Protein AF-A0A2A5M8L6-F1 (afdb_monomer)

Foldseek 3Di:
DQPLLVPLVVQFCPDVVLVVVCVPDPVNCWDDDPDRRPTNVNVVSVVVSVVSVVCCVPVVVVVD

Mean predicted aligned error: 5.35 Å

Sequence (64 aa):
ACFAAVSALFVLPTYPTLLGAVQMDDTGTTRIGKFIFNHSFFIPGVLAIAIAVALGFVLAPMLI

Secondary structure (DSSP, 8-state):
--HHHH--TTSSTT-HHHHHHHHT-TTS-S-B-SSTT-BTTHHHHHHHHHHHHHHHHHHHHHH-

Radius of gyration: 14.6 Å; Cα contacts (8 Å, |Δi|>4): 46; chains: 1; bounding box: 35×19×38 Å

Structure (mmCIF, N/CA/C/O backbone):
data_AF-A0A2A5M8L6-F1
#
_entry.id   AF-A0A2A5M8L6-F1
#
loop_
_atom_site.group_PDB
_atom_site.id
_atom_site.type_symbol
_atom_site.label_atom_id
_atom_site.label_alt_id
_atom_site.label_comp_id
_atom_site.label_asym_id
_atom_site.label_entity_id
_atom_site.label_seq_id
_atom_site.pdbx_PDB_ins_code
_atom_site.Cartn_x
_atom_site.Cartn_y
_atom_site.Cartn_z
_atom_site.occupancy
_atom_site.B_iso_or_equiv
_atom_site.auth_seq_id
_atom_site.auth_comp_id
_atom_site.auth_asym_id
_atom_site.auth_atom_id
_atom_site.pdbx_PDB_model_num
ATOM 1 N N . ALA A 1 1 ? 17.149 0.148 -8.603 1.00 57.34 1 ALA A N 1
ATOM 2 C CA . ALA A 1 1 ? 16.470 0.086 -7.289 1.00 57.34 1 ALA A CA 1
ATOM 3 C C . ALA A 1 1 ? 15.225 0.969 -7.342 1.00 57.34 1 ALA A C 1
ATOM 5 O O . ALA A 1 1 ? 15.304 2.025 -7.954 1.00 57.34 1 ALA A O 1
ATOM 6 N N . CYS A 1 2 ? 14.092 0.548 -6.768 1.00 67.19 2 CYS A N 1
ATOM 7 C CA . CYS A 1 2 ? 12.837 1.311 -6.804 1.00 67.19 2 CYS A CA 1
ATOM 8 C C . CYS A 1 2 ? 12.496 1.818 -5.397 1.00 67.19 2 CYS A C 1
ATOM 10 O O . CYS A 1 2 ? 12.199 1.017 -4.514 1.00 67.19 2 CYS A O 1
ATOM 12 N N . PHE A 1 3 ? 12.547 3.135 -5.186 1.00 73.69 3 PHE A N 1
ATOM 13 C CA . PHE A 1 3 ? 12.258 3.750 -3.885 1.00 73.69 3 PHE A CA 1
ATOM 14 C C . PHE A 1 3 ? 10.824 3.452 -3.418 1.00 73.69 3 PHE A C 1
ATOM 16 O O . PHE A 1 3 ? 10.623 3.068 -2.270 1.00 73.69 3 PHE A O 1
ATOM 23 N N . ALA A 1 4 ? 9.852 3.487 -4.338 1.00 70.69 4 ALA A N 1
ATOM 24 C CA . ALA A 1 4 ? 8.449 3.192 -4.042 1.00 70.69 4 ALA A CA 1
ATOM 25 C C . ALA A 1 4 ? 8.226 1.790 -3.439 1.00 70.69 4 ALA A C 1
ATOM 27 O O . ALA A 1 4 ? 7.307 1.613 -2.647 1.00 70.69 4 ALA A O 1
ATOM 28 N N . ALA A 1 5 ? 9.081 0.808 -3.754 1.00 70.31 5 ALA A N 1
ATOM 29 C CA . ALA A 1 5 ? 8.992 -0.539 -3.188 1.00 70.31 5 ALA A CA 1
ATOM 30 C C . ALA A 1 5 ? 9.414 -0.615 -1.708 1.00 70.31 5 ALA A C 1
ATOM 32 O O . ALA A 1 5 ? 9.021 -1.542 -1.007 1.00 70.31 5 ALA A O 1
ATOM 33 N N . VAL A 1 6 ? 10.216 0.342 -1.228 1.00 74.88 6 VAL A N 1
ATOM 34 C CA . VAL A 1 6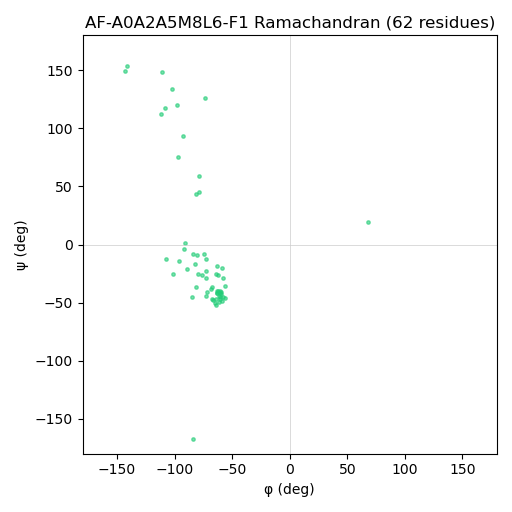 ? 10.772 0.352 0.139 1.00 74.88 6 VAL A CA 1
ATOM 35 C C . VAL A 1 6 ? 9.995 1.306 1.055 1.00 74.88 6 VAL A C 1
ATOM 37 O O . VAL A 1 6 ? 9.932 1.101 2.265 1.00 74.88 6 VAL A O 1
ATOM 40 N N . SER A 1 7 ? 9.341 2.324 0.493 1.00 75.25 7 SER A N 1
ATOM 41 C CA . SER A 1 7 ? 8.597 3.360 1.224 1.00 75.25 7 SER A CA 1
ATOM 42 C C . SER A 1 7 ? 7.182 2.931 1.640 1.00 75.25 7 SER A C 1
ATOM 44 O O . SER A 1 7 ? 6.230 3.699 1.507 1.00 75.25 7 SER A O 1
ATOM 46 N N . ALA A 1 8 ? 7.010 1.710 2.147 1.00 78.81 8 ALA A N 1
ATOM 47 C CA . ALA A 1 8 ? 5.708 1.167 2.540 1.00 78.81 8 ALA A CA 1
ATOM 48 C C . ALA A 1 8 ? 5.243 1.703 3.915 1.00 78.81 8 ALA A C 1
ATOM 50 O O . ALA A 1 8 ? 5.001 0.954 4.860 1.00 78.81 8 ALA A O 1
ATOM 51 N N . LEU A 1 9 ? 5.107 3.031 4.026 1.00 82.75 9 LEU A N 1
ATOM 52 C CA . LEU A 1 9 ? 4.735 3.747 5.258 1.00 82.75 9 LEU A CA 1
ATOM 53 C C . LEU A 1 9 ? 3.329 3.371 5.759 1.00 82.75 9 LEU A C 1
ATOM 55 O O . LEU A 1 9 ? 3.000 3.578 6.919 1.00 82.75 9 LEU A O 1
ATOM 59 N N . PHE A 1 10 ? 2.500 2.787 4.894 1.00 85.44 10 PHE A N 1
ATOM 60 C CA . PHE A 1 10 ? 1.165 2.320 5.248 1.00 85.44 10 PHE A CA 1
ATOM 61 C C . PHE A 1 10 ? 1.140 0.956 5.941 1.00 85.44 10 PHE A C 1
ATOM 63 O O . PHE A 1 10 ? 0.077 0.548 6.389 1.00 85.44 10 PHE A O 1
ATOM 70 N N . VAL A 1 11 ? 2.256 0.225 6.018 1.00 85.69 11 VAL A N 1
ATOM 71 C CA . 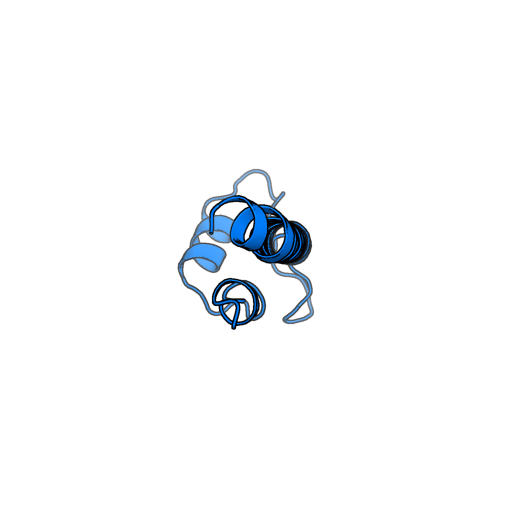VAL A 1 11 ? 2.269 -1.158 6.530 1.00 85.69 11 VAL A CA 1
ATOM 72 C C . VAL A 1 11 ? 2.052 -1.216 8.039 1.00 85.69 11 VAL A C 1
ATOM 74 O O . VAL A 1 11 ? 1.312 -2.075 8.515 1.00 85.69 11 VAL A O 1
ATOM 77 N N . LEU A 1 12 ? 2.673 -0.300 8.784 1.00 88.81 12 LEU A N 1
ATOM 78 C CA . LEU A 1 12 ? 2.451 -0.152 10.218 1.00 88.81 12 LEU A CA 1
ATOM 79 C C . LEU A 1 12 ? 1.539 1.056 10.467 1.00 88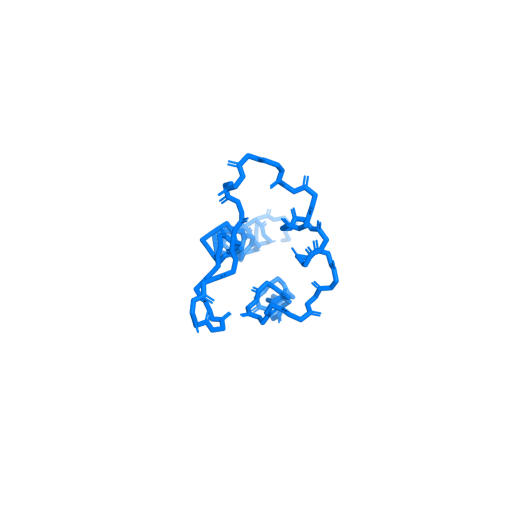.81 12 LEU A C 1
ATOM 81 O O . LEU A 1 12 ? 1.809 2.136 9.936 1.00 88.81 12 LEU A O 1
ATOM 85 N N . PRO A 1 13 ? 0.504 0.932 11.314 1.00 82.56 13 PRO A N 1
ATOM 86 C CA . PRO A 1 13 ? -0.415 2.015 11.643 1.00 82.56 13 PRO A CA 1
ATOM 87 C C . PRO A 1 13 ? 0.212 2.976 12.669 1.00 82.56 13 PRO A C 1
ATOM 89 O O . PRO A 1 13 ? -0.403 3.334 13.666 1.00 82.56 13 PRO A O 1
ATOM 92 N N . THR A 1 14 ? 1.473 3.353 12.463 1.00 85.31 14 THR A N 1
ATOM 93 C CA . THR A 1 14 ? 2.235 4.271 13.321 1.00 85.31 14 THR A CA 1
ATOM 94 C C . THR A 1 14 ? 2.437 5.633 12.667 1.00 85.31 14 THR A C 1
ATOM 96 O O . THR A 1 14 ? 2.834 6.583 13.339 1.00 85.31 14 THR A O 1
ATOM 99 N N . TYR A 1 15 ? 2.149 5.754 11.367 1.00 86.75 15 TYR A N 1
ATOM 100 C CA . TYR A 1 15 ? 2.274 7.020 10.660 1.00 86.75 15 TYR A CA 1
ATOM 101 C C . TYR A 1 15 ? 1.141 7.983 11.046 1.00 86.75 15 TYR A C 1
ATOM 103 O O . TYR A 1 15 ? -0.035 7.632 10.903 1.00 86.75 15 TYR A O 1
ATOM 111 N N . PRO A 1 16 ? 1.468 9.215 11.482 1.00 87.75 16 PRO A N 1
ATOM 112 C CA . PRO A 1 16 ? 0.484 10.168 11.994 1.00 87.75 16 PRO A CA 1
ATOM 113 C C . PRO A 1 16 ? -0.554 10.578 10.945 1.00 87.75 16 PRO A C 1
ATOM 115 O O . PRO A 1 16 ? -1.686 10.894 11.291 1.00 87.75 16 PRO A O 1
ATOM 118 N N . THR A 1 17 ? -0.209 10.512 9.659 1.00 89.19 17 THR A N 1
ATOM 119 C CA . THR A 1 17 ? -1.141 10.780 8.558 1.00 89.19 17 THR A CA 1
ATOM 120 C C . THR A 1 17 ? -2.244 9.728 8.442 1.00 89.19 17 THR A C 1
ATOM 122 O O . THR A 1 17 ? -3.385 10.085 8.170 1.00 89.19 17 THR A O 1
ATOM 125 N N . LEU A 1 18 ? -1.944 8.448 8.691 1.00 87.62 18 LEU A N 1
ATOM 126 C CA . LEU A 1 18 ? -2.945 7.374 8.675 1.00 87.62 18 LEU A CA 1
ATOM 127 C C . LEU A 1 18 ? -3.855 7.457 9.895 1.00 87.62 18 LEU A C 1
ATOM 129 O O . LEU A 1 18 ? -5.068 7.339 9.757 1.00 87.62 18 LEU A O 1
ATOM 133 N N . LEU A 1 19 ? -3.274 7.690 11.077 1.00 88.62 19 LEU A N 1
ATOM 134 C CA . LEU A 1 19 ? -4.050 7.873 12.304 1.00 88.62 19 LEU A CA 1
ATOM 135 C C . LEU A 1 19 ? -4.988 9.077 12.186 1.00 88.62 19 LEU A C 1
ATOM 137 O O . LEU A 1 19 ? -6.177 8.953 12.466 1.00 88.62 19 LEU A O 1
ATOM 141 N N . GLY A 1 20 ? -4.469 10.207 11.698 1.00 90.62 20 GLY A N 1
ATOM 142 C CA . GLY A 1 20 ? -5.261 11.407 11.453 1.00 90.62 20 GLY A CA 1
ATOM 143 C C . GLY A 1 20 ? -6.384 11.172 10.443 1.00 90.62 20 GLY A C 1
ATOM 144 O O . GLY A 1 20 ? -7.506 11.599 10.684 1.00 90.62 20 GLY A O 1
ATOM 145 N N . ALA A 1 21 ? -6.120 10.442 9.353 1.00 89.00 21 ALA A N 1
ATOM 146 C CA . ALA A 1 21 ? -7.147 10.110 8.366 1.00 89.00 21 ALA A CA 1
ATOM 147 C C . ALA A 1 21 ? -8.280 9.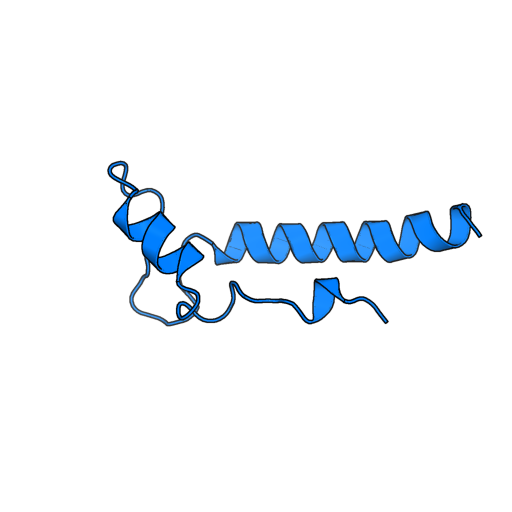256 8.958 1.00 89.00 21 ALA A C 1
ATOM 149 O O . ALA A 1 21 ? -9.438 9.526 8.672 1.00 89.00 21 ALA A O 1
ATOM 150 N N . VAL A 1 22 ? -7.962 8.283 9.820 1.00 89.62 22 VAL A N 1
ATOM 151 C CA . VAL A 1 22 ?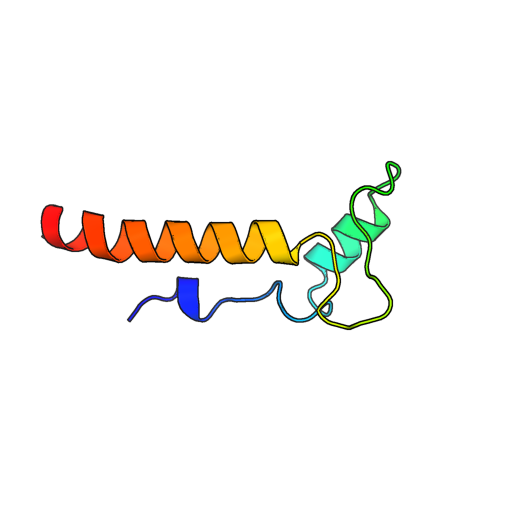 -8.974 7.469 10.522 1.00 89.62 22 VAL A CA 1
ATOM 152 C C . VAL A 1 22 ? -9.763 8.300 11.534 1.00 89.62 22 VAL A C 1
ATOM 154 O O . VAL A 1 22 ? -10.963 8.107 11.685 1.00 89.62 22 VAL A O 1
ATOM 157 N N . GLN A 1 23 ? -9.108 9.225 12.239 1.00 89.31 23 GLN A N 1
ATOM 158 C CA . GLN A 1 23 ? -9.764 10.074 13.239 1.00 89.31 23 GLN A CA 1
ATOM 159 C C . GLN A 1 23 ? -10.661 11.158 12.644 1.00 89.31 23 GLN A C 1
ATOM 161 O O . GLN A 1 23 ? -11.609 11.562 13.307 1.00 89.31 23 GLN A O 1
ATOM 166 N N . MET A 1 24 ? -10.365 11.634 11.434 1.00 92.19 24 MET A N 1
ATOM 167 C CA . MET A 1 24 ? -11.192 12.624 10.735 1.00 92.19 24 MET A CA 1
ATOM 168 C C . MET A 1 24 ? -12.258 11.991 9.829 1.00 92.19 24 MET A C 1
ATOM 170 O O . MET A 1 24 ? -12.977 12.712 9.142 1.00 92.19 24 MET A O 1
ATOM 174 N N . ASP A 1 25 ? -12.350 10.661 9.786 1.00 92.19 25 ASP A N 1
ATOM 175 C CA . ASP A 1 25 ? -13.326 9.962 8.959 1.00 92.19 25 ASP A CA 1
ATOM 176 C C . ASP A 1 25 ? -14.620 9.644 9.721 1.00 92.19 25 ASP A C 1
ATOM 178 O O . ASP A 1 25 ? -14.782 8.581 10.324 1.00 92.19 25 ASP A O 1
ATOM 182 N N . ASP A 1 26 ? -15.590 10.547 9.602 1.00 90.19 26 ASP A N 1
ATOM 183 C CA . ASP A 1 26 ? -16.932 10.387 10.173 1.00 90.19 26 ASP A CA 1
ATOM 184 C C . ASP A 1 26 ? -17.794 9.346 9.429 1.00 90.19 26 ASP A C 1
ATOM 186 O O . ASP A 1 26 ? -18.838 8.922 9.928 1.00 90.19 26 ASP A O 1
ATOM 190 N N . THR A 1 27 ? -17.380 8.898 8.235 1.00 89.69 27 THR A N 1
ATOM 191 C CA . THR A 1 27 ? -18.117 7.887 7.451 1.00 89.69 27 THR A CA 1
ATOM 192 C C . THR A 1 27 ? -17.824 6.458 7.912 1.00 89.69 27 THR A C 1
ATOM 194 O O . THR A 1 27 ? -18.564 5.527 7.585 1.00 89.69 27 THR A O 1
ATOM 197 N N . GLY A 1 28 ? -16.741 6.265 8.673 1.00 84.50 28 GLY A N 1
ATOM 198 C CA . GLY A 1 28 ? -16.290 4.959 9.152 1.00 84.50 28 GLY A CA 1
ATOM 199 C C . GLY A 1 28 ? -15.777 4.028 8.047 1.00 84.50 28 GLY A C 1
ATOM 200 O O . GLY A 1 28 ? -15.728 2.808 8.247 1.00 84.50 28 GLY A O 1
ATOM 201 N N . THR A 1 29 ? -15.413 4.571 6.883 1.00 85.06 29 THR A N 1
ATOM 202 C CA . THR A 1 29 ? -14.849 3.813 5.751 1.00 85.06 29 THR A CA 1
ATOM 203 C C . THR A 1 29 ? -13.385 3.435 5.989 1.00 85.06 29 THR A C 1
ATOM 205 O O . THR A 1 29 ? -12.899 2.398 5.520 1.00 85.06 29 THR A O 1
ATOM 208 N N . THR A 1 30 ? -12.688 4.216 6.804 1.00 90.19 30 THR A N 1
ATOM 209 C CA . THR A 1 30 ? -11.310 4.015 7.228 1.00 90.19 30 THR A CA 1
ATOM 210 C C . THR A 1 30 ? -11.276 3.599 8.690 1.00 90.19 30 THR A C 1
ATOM 212 O O . THR A 1 30 ? -11.738 4.298 9.585 1.00 90.19 30 THR A O 1
ATOM 215 N N . ARG A 1 31 ? -10.775 2.388 8.950 1.00 88.00 31 ARG A N 1
ATOM 216 C CA . ARG A 1 31 ? -10.702 1.824 10.303 1.00 88.00 31 ARG A CA 1
ATOM 217 C C . ARG A 1 31 ? -9.424 1.022 10.481 1.00 88.00 31 ARG A C 1
ATOM 219 O O . ARG A 1 31 ? -8.931 0.410 9.531 1.00 88.00 31 ARG A O 1
ATOM 226 N N . ILE A 1 32 ? -8.918 1.006 11.712 1.00 89.56 32 ILE A N 1
ATOM 227 C CA . ILE A 1 32 ? -7.869 0.082 12.150 1.00 89.56 32 ILE A CA 1
ATOM 228 C C . ILE A 1 32 ? -8.561 -1.079 12.865 1.00 89.56 32 ILE A C 1
ATOM 230 O O . ILE A 1 32 ? -9.299 -0.879 13.828 1.00 89.56 32 ILE A O 1
ATOM 234 N N . GLY A 1 33 ? -8.377 -2.289 12.348 1.00 84.50 33 GLY A N 1
ATOM 235 C CA . GLY A 1 33 ? -8.956 -3.510 12.892 1.00 84.50 33 GLY A CA 1
ATOM 236 C C . GLY A 1 33 ? -8.137 -4.109 14.036 1.00 84.50 33 GLY A C 1
ATOM 237 O O . GLY A 1 33 ? -7.213 -3.511 14.574 1.00 84.50 33 GLY A O 1
ATOM 238 N N . LYS A 1 34 ? -8.468 -5.355 14.397 1.00 83.31 34 LYS A N 1
ATOM 239 C CA . LYS A 1 34 ? -7.831 -6.088 15.509 1.00 83.31 34 LYS A CA 1
ATOM 240 C C . LYS A 1 34 ? -6.338 -6.384 15.290 1.00 83.31 34 LYS A C 1
ATOM 242 O O . LYS A 1 34 ? -5.609 -6.589 16.255 1.00 83.31 34 LYS A O 1
ATOM 247 N N . PHE A 1 35 ? -5.894 -6.454 14.037 1.00 84.88 35 PHE A N 1
ATOM 248 C CA . PHE A 1 35 ? -4.513 -6.772 13.679 1.00 84.88 35 PHE A CA 1
ATOM 249 C C . PHE A 1 35 ? -3.819 -5.552 13.087 1.00 84.88 35 PHE A C 1
ATOM 251 O O . PHE A 1 35 ? -4.443 -4.767 12.381 1.00 84.88 35 PHE A O 1
ATOM 258 N N . ILE A 1 36 ? -2.507 -5.462 13.310 1.00 81.75 36 ILE A N 1
ATOM 259 C CA . ILE A 1 36 ? -1.652 -4.342 12.889 1.00 81.75 36 ILE A CA 1
ATOM 260 C C . ILE A 1 36 ? -1.738 -4.091 11.372 1.00 81.75 36 ILE A C 1
ATOM 262 O O . ILE A 1 36 ? -1.726 -2.946 10.946 1.00 81.75 36 ILE A O 1
ATOM 266 N N . PHE A 1 37 ? -1.873 -5.149 10.569 1.00 84.19 37 PHE A N 1
ATOM 267 C CA . PHE A 1 37 ? -1.979 -5.064 9.106 1.00 84.19 37 PHE A CA 1
ATOM 268 C C . PHE A 1 37 ? -3.422 -4.969 8.585 1.00 84.19 37 PHE A C 1
ATOM 270 O O . PHE A 1 37 ? -3.641 -4.895 7.379 1.00 84.19 37 PHE A O 1
ATOM 277 N N . ASN A 1 38 ? -4.418 -5.052 9.468 1.00 87.12 38 ASN A N 1
ATOM 278 C CA . ASN A 1 38 ? -5.823 -5.105 9.082 1.00 87.12 38 ASN A CA 1
ATOM 279 C C . ASN A 1 38 ? -6.447 -3.711 9.173 1.00 87.12 38 ASN A C 1
ATOM 281 O O . ASN A 1 38 ? -7.184 -3.413 10.112 1.00 87.12 38 ASN A O 1
ATOM 285 N N . HIS A 1 39 ? -6.131 -2.852 8.211 1.00 90.88 39 HIS A N 1
ATOM 286 C CA . HIS A 1 39 ? -6.663 -1.493 8.111 1.00 90.88 39 HIS A CA 1
ATOM 287 C C . HIS A 1 39 ? -6.948 -1.109 6.660 1.00 90.88 39 HIS A C 1
ATOM 289 O O . HIS A 1 39 ? -6.313 -1.606 5.727 1.00 90.88 39 HIS A O 1
ATOM 295 N N . SER A 1 40 ? -7.895 -0.185 6.466 1.00 88.00 40 SER A N 1
ATOM 296 C CA . SER A 1 40 ? -8.428 0.172 5.138 1.00 88.00 40 SER A CA 1
ATOM 297 C C . SER A 1 40 ? -7.370 0.676 4.141 1.00 88.00 40 SER A C 1
ATOM 299 O O . SER A 1 40 ? -7.590 0.620 2.936 1.00 88.00 40 SER A O 1
ATOM 301 N N . PHE A 1 41 ? -6.208 1.134 4.619 1.00 89.44 41 PHE A N 1
ATOM 302 C CA . PHE A 1 41 ? -5.126 1.675 3.787 1.00 89.44 41 PHE A CA 1
ATOM 303 C C . PHE A 1 41 ? -4.193 0.613 3.198 1.00 89.44 41 PHE A C 1
ATOM 305 O O . PHE A 1 41 ? -3.377 0.939 2.335 1.00 89.44 41 PHE A O 1
ATOM 312 N N . PHE A 1 42 ? -4.319 -0.651 3.609 1.00 90.38 42 PHE A N 1
ATOM 313 C CA . PHE A 1 42 ? -3.450 -1.713 3.110 1.00 90.38 42 PHE A CA 1
ATOM 314 C C . PHE A 1 42 ? -3.692 -2.002 1.623 1.00 90.38 42 PHE A C 1
ATOM 316 O O . PHE A 1 42 ? -2.746 -2.041 0.839 1.00 90.38 42 PHE A O 1
ATOM 323 N N . ILE A 1 43 ? -4.959 -2.130 1.210 1.00 90.06 43 ILE A N 1
ATOM 324 C CA . ILE A 1 43 ? -5.318 -2.408 -0.192 1.00 90.06 43 ILE A CA 1
ATOM 325 C C . ILE A 1 43 ? -4.897 -1.248 -1.115 1.00 90.06 43 ILE A C 1
ATOM 327 O O . ILE A 1 43 ? -4.163 -1.510 -2.071 1.00 90.06 43 ILE A O 1
ATOM 331 N N . PRO A 1 44 ? -5.264 0.024 -0.844 1.00 89.69 44 PRO A N 1
ATOM 332 C CA . PRO A 1 44 ? -4.821 1.152 -1.665 1.00 89.69 44 PRO A CA 1
ATOM 333 C C . PRO A 1 44 ? -3.295 1.298 -1.706 1.00 89.69 44 PRO A C 1
ATOM 335 O O . PRO A 1 44 ? -2.732 1.559 -2.768 1.00 89.69 44 PRO A O 1
ATOM 338 N N . GLY A 1 45 ? -2.618 1.101 -0.569 1.00 89.94 45 GLY A N 1
ATOM 339 C CA . GLY A 1 45 ? -1.166 1.229 -0.464 1.00 89.94 45 GLY A CA 1
ATOM 340 C C . GLY A 1 45 ? -0.415 0.195 -1.302 1.00 89.94 45 GLY A C 1
ATOM 341 O O . GLY A 1 45 ? 0.495 0.549 -2.053 1.00 89.94 45 GLY A O 1
ATOM 342 N N . VAL A 1 46 ? -0.819 -1.078 -1.230 1.00 91.38 46 VAL A N 1
ATOM 343 C CA . VAL A 1 46 ? -0.220 -2.150 -2.044 1.00 91.38 46 VAL A CA 1
ATOM 344 C C . VAL A 1 46 ? -0.461 -1.902 -3.531 1.00 91.38 46 VAL A C 1
ATOM 346 O O . VAL A 1 46 ? 0.464 -2.061 -4.328 1.00 91.38 46 VAL A O 1
ATOM 349 N N . LEU A 1 47 ? -1.667 -1.462 -3.907 1.00 92.69 47 LEU A N 1
ATOM 350 C CA . LEU A 1 47 ? -1.993 -1.150 -5.299 1.00 92.69 47 LEU A CA 1
ATOM 351 C C . LEU A 1 47 ? -1.098 -0.027 -5.843 1.00 92.69 47 LEU A C 1
ATOM 353 O O . LEU A 1 47 ? -0.547 -0.148 -6.935 1.00 92.69 47 LEU A O 1
ATOM 357 N N . ALA A 1 48 ? -0.908 1.038 -5.059 1.00 90.88 48 ALA A N 1
ATOM 358 C CA . ALA A 1 48 ? -0.057 2.163 -5.429 1.00 90.88 48 ALA A CA 1
ATOM 359 C C . ALA A 1 48 ? 1.405 1.738 -5.630 1.00 90.88 48 ALA A C 1
ATOM 361 O O . ALA A 1 48 ? 2.012 2.121 -6.631 1.00 90.88 48 ALA A O 1
ATOM 362 N N . ILE A 1 49 ? 1.959 0.908 -4.734 1.00 91.88 49 ILE A N 1
ATOM 363 C CA . ILE A 1 49 ? 3.315 0.361 -4.900 1.00 91.88 49 ILE A CA 1
ATOM 364 C C . ILE A 1 49 ? 3.396 -0.487 -6.168 1.00 91.88 49 ILE A C 1
ATOM 366 O O . ILE A 1 49 ? 4.300 -0.279 -6.974 1.00 91.88 49 ILE A O 1
ATOM 370 N N . ALA A 1 50 ? 2.462 -1.420 -6.367 1.00 91.31 50 ALA A N 1
ATOM 371 C CA . ALA A 1 50 ? 2.478 -2.311 -7.524 1.00 91.31 50 ALA A CA 1
ATOM 372 C C . ALA A 1 50 ? 2.459 -1.524 -8.844 1.00 91.31 50 ALA A C 1
ATOM 374 O O . ALA A 1 50 ? 3.270 -1.791 -9.731 1.00 91.31 50 ALA A O 1
ATOM 375 N N . ILE A 1 51 ? 1.596 -0.508 -8.943 1.00 92.25 51 ILE A N 1
ATOM 376 C CA . ILE A 1 51 ? 1.495 0.360 -10.122 1.00 92.25 51 ILE A CA 1
ATOM 377 C C . ILE A 1 51 ? 2.768 1.193 -10.297 1.00 92.25 51 ILE A C 1
ATOM 379 O O . ILE A 1 51 ? 3.317 1.235 -11.395 1.00 92.25 51 ILE A O 1
ATOM 383 N N . ALA A 1 52 ? 3.273 1.829 -9.237 1.00 90.31 52 ALA A N 1
ATOM 384 C CA . ALA A 1 52 ? 4.470 2.667 -9.315 1.00 90.31 52 ALA A CA 1
ATOM 385 C C . ALA A 1 52 ? 5.714 1.863 -9.719 1.00 90.31 52 ALA A C 1
ATOM 387 O O . ALA A 1 52 ? 6.507 2.318 -10.542 1.00 90.31 52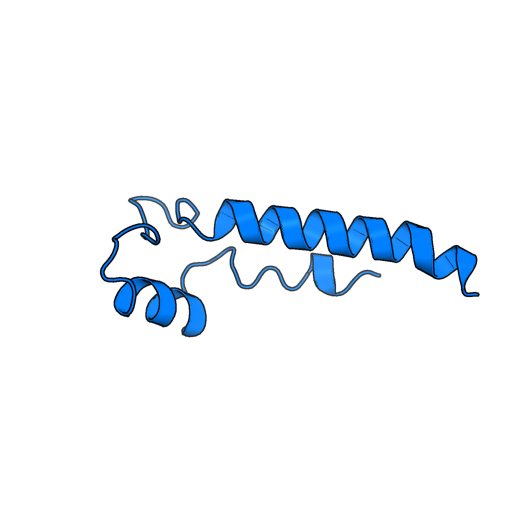 ALA A O 1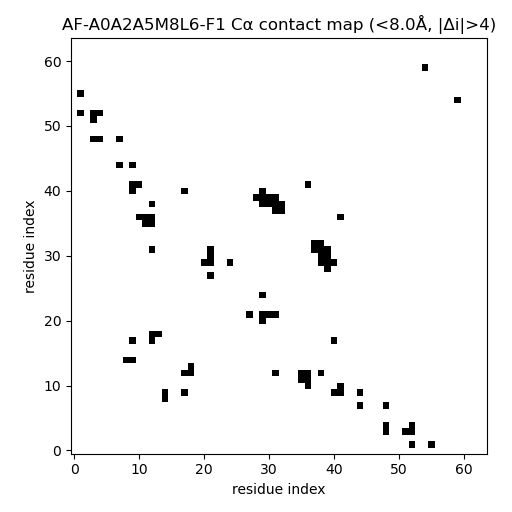
ATOM 388 N N . VAL A 1 53 ? 5.873 0.655 -9.172 1.00 90.44 53 VAL A N 1
ATOM 389 C CA . VAL A 1 53 ? 6.959 -0.264 -9.527 1.00 90.44 53 VAL A CA 1
ATOM 390 C C . VAL A 1 53 ? 6.816 -0.709 -10.982 1.00 90.44 53 VAL A C 1
ATOM 392 O O . VAL A 1 53 ? 7.775 -0.589 -11.740 1.00 90.44 53 VAL A O 1
ATOM 395 N N . ALA A 1 54 ? 5.629 -1.167 -11.396 1.00 90.44 54 ALA A N 1
ATOM 396 C CA . ALA A 1 54 ? 5.387 -1.611 -12.768 1.00 90.44 54 ALA A CA 1
ATOM 397 C C . ALA A 1 54 ? 5.659 -0.494 -13.787 1.00 90.44 54 ALA A C 1
ATOM 399 O O . ALA A 1 54 ? 6.419 -0.695 -14.732 1.00 90.44 54 ALA A O 1
ATOM 400 N N . LEU A 1 55 ? 5.115 0.706 -13.562 1.00 90.69 55 LEU A N 1
ATOM 401 C CA . LEU A 1 55 ? 5.369 1.867 -14.418 1.00 90.69 55 LEU A CA 1
ATOM 402 C C . LEU A 1 55 ? 6.843 2.273 -14.403 1.00 90.69 55 LEU A C 1
ATOM 404 O O . LEU A 1 55 ? 7.390 2.586 -15.454 1.00 90.69 55 LEU A O 1
ATOM 408 N N . GLY A 1 56 ? 7.508 2.223 -13.248 1.00 88.62 56 GLY A N 1
ATOM 409 C CA . GLY A 1 56 ? 8.934 2.518 -13.137 1.00 88.62 56 GLY A CA 1
ATOM 410 C C . GLY A 1 56 ? 9.797 1.591 -13.993 1.00 88.62 56 GLY A C 1
ATOM 411 O O . GLY A 1 56 ? 10.698 2.067 -14.672 1.00 88.62 56 GLY A O 1
ATOM 412 N N . PHE A 1 57 ? 9.508 0.288 -14.016 1.00 88.06 57 PHE A N 1
ATOM 413 C CA . PHE A 1 57 ? 10.266 -0.673 -14.827 1.00 88.06 57 PHE A CA 1
ATOM 414 C C . PHE A 1 57 ? 9.869 -0.692 -16.309 1.00 88.06 57 PHE A C 1
ATOM 416 O O . PHE A 1 57 ? 10.701 -1.059 -17.132 1.00 88.06 57 PHE A O 1
ATOM 423 N N . VAL A 1 58 ? 8.642 -0.297 -16.663 1.00 89.69 58 VAL A N 1
ATOM 424 C CA . VAL A 1 58 ? 8.183 -0.242 -18.064 1.00 89.69 58 VAL A CA 1
ATOM 425 C C . VAL A 1 58 ? 8.569 1.074 -18.740 1.00 89.69 58 VAL A C 1
ATOM 427 O O . VAL A 1 58 ? 9.057 1.061 -19.864 1.00 89.69 58 VAL A O 1
ATOM 430 N N . LEU A 1 59 ? 8.367 2.215 -18.076 1.00 89.75 59 LEU A N 1
ATOM 431 C CA . LEU A 1 59 ? 8.595 3.536 -18.667 1.00 89.75 59 LEU A CA 1
ATOM 432 C C . LEU A 1 59 ? 10.068 3.955 -18.643 1.00 89.75 59 LEU A C 1
ATOM 434 O O . LEU A 1 59 ? 10.525 4.574 -19.599 1.00 89.75 59 LEU A O 1
ATOM 438 N N . ALA A 1 60 ? 10.824 3.624 -17.588 1.00 87.25 60 ALA A N 1
ATOM 439 C CA . ALA A 1 60 ? 12.232 4.019 -17.492 1.00 87.25 60 ALA A CA 1
ATOM 440 C C . ALA A 1 60 ? 13.0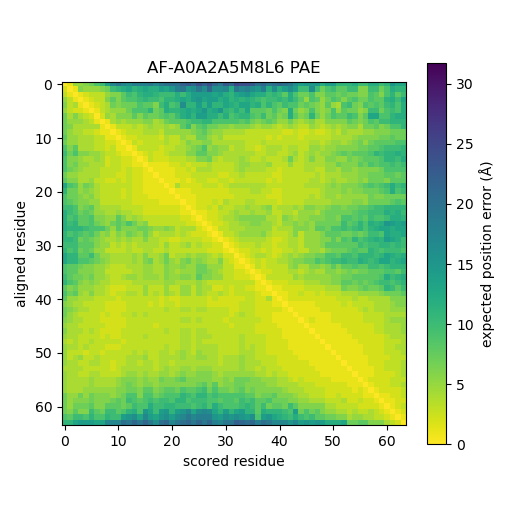99 3.553 -18.682 1.00 87.25 60 ALA A C 1
ATOM 442 O O . ALA A 1 60 ? 13.817 4.396 -19.209 1.00 87.25 60 ALA A O 1
ATOM 443 N N . PRO A 1 61 ? 13.029 2.293 -19.165 1.00 86.25 61 PRO A N 1
ATOM 444 C CA . PRO A 1 61 ? 13.800 1.870 -20.339 1.00 86.25 61 PRO A CA 1
ATOM 445 C C . PRO A 1 61 ? 13.252 2.387 -21.679 1.00 86.25 61 PRO A C 1
ATOM 447 O O . PRO A 1 61 ? 13.885 2.170 -22.700 1.00 86.25 61 PRO A O 1
ATOM 450 N N . MET A 1 62 ? 12.071 3.019 -21.717 1.00 88.19 62 MET A N 1
ATOM 451 C CA . MET A 1 62 ? 11.574 3.686 -22.932 1.00 88.19 62 MET A CA 1
ATOM 452 C C . MET A 1 62 ? 12.017 5.151 -23.027 1.00 88.19 62 MET A C 1
ATOM 454 O O . MET A 1 62 ? 11.957 5.741 -24.102 1.00 88.19 62 MET A O 1
ATOM 458 N N . LEU A 1 63 ? 12.390 5.754 -21.897 1.00 84.44 63 LEU A N 1
ATOM 459 C CA . LEU A 1 63 ? 12.778 7.163 -21.789 1.00 84.44 63 LEU A CA 1
ATOM 460 C C . LEU A 1 63 ? 14.296 7.381 -21.841 1.00 84.44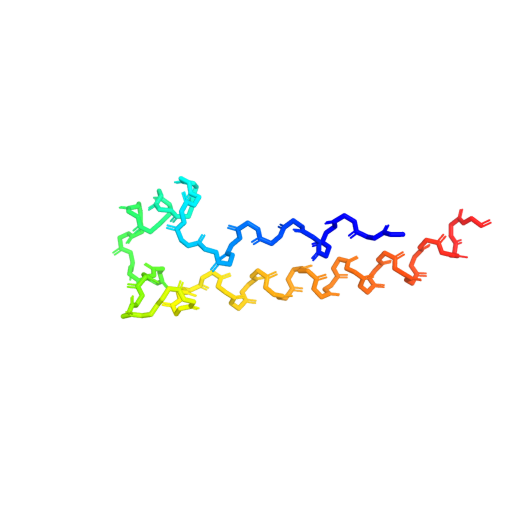 63 LEU A C 1
ATOM 462 O O . LEU A 1 63 ? 14.729 8.523 -21.997 1.00 84.44 63 LEU A O 1
ATOM 466 N N . ILE A 1 64 ? 15.079 6.314 -21.676 1.00 76.06 64 ILE A N 1
ATOM 467 C CA . ILE A 1 64 ? 16.547 6.293 -21.686 1.00 76.06 64 ILE A CA 1
ATOM 468 C C . ILE A 1 64 ? 16.984 5.353 -22.803 1.00 76.06 64 ILE A C 1
ATOM 470 O O . ILE A 1 64 ? 17.896 5.739 -23.565 1.00 76.06 64 ILE A O 1
#

pLDDT: mean 85.99, std 6.75, range [57.34, 92.69]

Solvent-accessible surface area (backbone atoms only — not comparable to full-atom values): 3938 Å² total; per-residue (Å²): 137,63,68,64,76,71,66,59,64,63,57,51,85,75,41,67,69,60,53,48,51,37,73,71,37,90,84,62,78,44,50,79,52,98,46,75,69,44,34,59,54,41,65,60,46,53,50,51,32,54,51,53,51,50,49,50,69,59,48,50,73,74,77,106